Protein AF-A0A3M2DZK2-F1 (afdb_monomer)

Structure (mmCIF, N/CA/C/O backbone):
data_AF-A0A3M2DZK2-F1
#
_entry.id   AF-A0A3M2DZK2-F1
#
loop_
_atom_site.group_PDB
_atom_site.id
_atom_site.type_symbol
_atom_site.label_atom_id
_atom_site.label_alt_id
_atom_site.label_comp_id
_atom_site.label_asym_id
_atom_site.label_entity_id
_atom_site.label_seq_id
_atom_site.pdbx_PDB_ins_code
_atom_site.Cartn_x
_atom_site.Cartn_y
_atom_site.Cartn_z
_atom_site.occupancy
_atom_site.B_iso_or_equiv
_atom_site.auth_seq_id
_atom_site.auth_comp_id
_atom_site.auth_asym_id
_atom_site.auth_atom_id
_atom_site.pdbx_PDB_model_num
ATOM 1 N N . MET A 1 1 ? 0.458 3.209 56.629 1.00 40.31 1 MET A N 1
ATOM 2 C CA . MET A 1 1 ? -0.537 3.776 55.694 1.00 40.31 1 MET A CA 1
ATOM 3 C C . MET A 1 1 ? -0.377 3.037 54.374 1.00 40.31 1 MET A C 1
ATOM 5 O O . MET A 1 1 ? 0.664 3.183 53.752 1.00 40.31 1 MET A O 1
ATOM 9 N N . CYS A 1 2 ? -1.313 2.155 54.016 1.00 37.06 2 CYS A N 1
ATOM 10 C CA . CYS A 1 2 ? -1.235 1.351 52.792 1.00 37.06 2 CYS A CA 1
ATOM 11 C C . CYS A 1 2 ? -1.898 2.117 51.641 1.00 37.06 2 CYS A C 1
ATOM 13 O O . CYS A 1 2 ? -3.091 2.400 51.713 1.00 37.06 2 CYS A O 1
ATOM 15 N N . ALA A 1 3 ? -1.134 2.468 50.607 1.00 42.03 3 ALA A N 1
ATOM 16 C CA . ALA A 1 3 ? -1.669 3.056 49.384 1.00 42.03 3 ALA A CA 1
ATOM 17 C C . ALA A 1 3 ? -2.201 1.933 48.480 1.00 42.03 3 ALA A C 1
ATOM 19 O O . ALA A 1 3 ? -1.436 1.093 48.010 1.00 42.03 3 ALA A O 1
ATOM 20 N N . ALA A 1 4 ? -3.516 1.900 48.271 1.00 44.53 4 ALA A N 1
ATOM 21 C CA . ALA A 1 4 ? -4.147 1.026 47.293 1.00 44.53 4 ALA A CA 1
ATOM 22 C C . ALA A 1 4 ? -3.965 1.636 45.896 1.00 44.53 4 ALA A C 1
ATOM 24 O O . ALA A 1 4 ? -4.478 2.719 45.616 1.00 44.53 4 ALA A O 1
ATOM 25 N N . ALA A 1 5 ? -3.220 0.955 45.027 1.00 49.47 5 ALA A N 1
ATOM 26 C CA . ALA A 1 5 ? -3.157 1.301 43.615 1.00 49.47 5 ALA A CA 1
ATOM 27 C C . ALA A 1 5 ? -4.496 0.922 42.963 1.00 49.47 5 ALA A C 1
ATOM 29 O O . ALA A 1 5 ? -4.822 -0.258 42.838 1.00 49.47 5 ALA A O 1
ATOM 30 N N . LEU A 1 6 ? -5.289 1.926 42.582 1.00 46.06 6 LEU A N 1
ATOM 31 C CA . LEU A 1 6 ? -6.464 1.740 41.736 1.00 46.06 6 LEU A CA 1
ATOM 32 C C . LEU A 1 6 ? -5.970 1.294 40.348 1.00 46.06 6 LEU A C 1
ATOM 34 O O . LEU A 1 6 ? -5.478 2.108 39.568 1.00 46.06 6 LEU A O 1
ATOM 38 N N . LEU A 1 7 ? -6.074 0.000 40.040 1.00 47.78 7 LEU A N 1
ATOM 39 C CA . LEU A 1 7 ? -5.987 -0.483 38.663 1.00 47.78 7 LEU A CA 1
ATOM 40 C C . LEU A 1 7 ? -7.256 -0.029 37.937 1.00 47.78 7 LEU A C 1
ATOM 42 O O . LEU A 1 7 ? -8.310 -0.651 38.057 1.00 47.78 7 LEU A O 1
ATOM 46 N N . ALA A 1 8 ? -7.165 1.084 37.211 1.00 44.75 8 ALA A N 1
ATOM 47 C CA . ALA 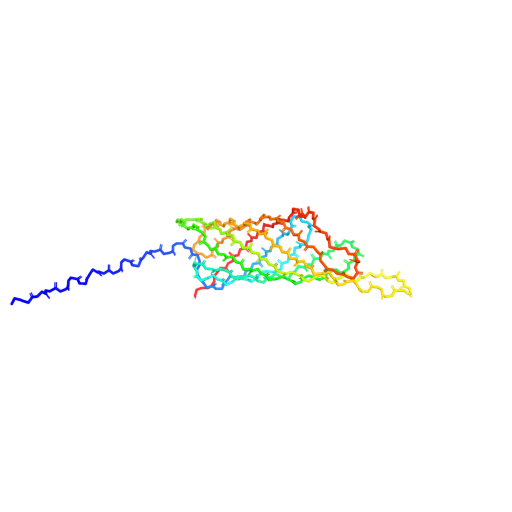A 1 8 ? -8.171 1.422 36.219 1.00 44.75 8 ALA A CA 1
ATOM 48 C C . ALA A 1 8 ? -8.141 0.338 35.125 1.00 44.75 8 ALA A C 1
ATOM 50 O O . ALA A 1 8 ? -7.052 0.013 34.639 1.00 44.75 8 ALA A O 1
ATOM 51 N N . PRO A 1 9 ? -9.286 -0.245 34.727 1.00 44.00 9 PRO A N 1
ATOM 52 C CA . PRO A 1 9 ? -9.312 -1.104 33.557 1.00 44.00 9 PRO A CA 1
ATOM 53 C C . PRO A 1 9 ? -8.889 -0.254 32.359 1.00 44.00 9 PRO A C 1
ATOM 55 O O . PRO A 1 9 ? -9.500 0.780 32.081 1.00 44.00 9 PRO A O 1
ATOM 58 N N . ALA A 1 10 ? -7.818 -0.663 31.677 1.00 40.41 10 ALA A N 1
ATOM 59 C CA . ALA A 1 10 ? -7.489 -0.124 30.371 1.00 40.41 10 ALA A CA 1
ATOM 60 C C . ALA A 1 10 ? -8.717 -0.360 29.491 1.00 40.41 10 ALA A C 1
ATOM 62 O O . ALA A 1 10 ? -9.050 -1.504 29.182 1.00 40.41 10 ALA A O 1
ATOM 63 N N . ALA A 1 11 ? -9.439 0.712 29.165 1.00 41.03 11 ALA A N 1
ATOM 64 C CA . ALA A 1 11 ? -10.458 0.660 28.141 1.00 41.03 11 ALA A CA 1
ATOM 65 C C . ALA A 1 11 ? -9.751 0.159 26.881 1.00 41.03 11 ALA A C 1
ATOM 67 O O . ALA A 1 11 ? -8.929 0.872 26.304 1.00 41.03 11 ALA A O 1
ATOM 68 N N . ALA A 1 12 ? -10.005 -1.095 26.509 1.00 39.19 12 ALA A N 1
ATOM 69 C CA . ALA A 1 12 ? -9.730 -1.570 25.172 1.00 39.19 12 ALA A CA 1
ATOM 70 C C . ALA A 1 12 ? -10.561 -0.664 24.267 1.00 39.19 12 ALA A C 1
ATOM 72 O O . ALA A 1 12 ? -11.777 -0.826 24.171 1.00 39.19 12 ALA A O 1
ATOM 73 N N . ALA A 1 13 ? -9.923 0.375 23.725 1.00 39.66 13 ALA A N 1
ATOM 74 C CA . ALA A 1 13 ? -10.516 1.176 22.679 1.00 39.66 13 ALA A CA 1
ATOM 75 C C . ALA A 1 13 ? -10.950 0.174 21.613 1.00 39.66 13 ALA A C 1
ATOM 77 O O . ALA A 1 13 ? -10.133 -0.618 21.140 1.00 39.66 13 ALA A O 1
ATOM 78 N N . ALA A 1 14 ? -12.253 0.124 21.350 1.00 41.50 14 ALA A N 1
ATOM 79 C CA . ALA A 1 14 ? -12.787 -0.643 20.250 1.00 41.50 14 ALA A CA 1
ATOM 80 C C . ALA A 1 14 ? -12.139 -0.066 18.991 1.00 41.50 14 ALA A C 1
ATOM 82 O O . ALA A 1 14 ? -12.510 1.010 18.534 1.00 41.50 14 ALA A O 1
ATOM 83 N N . ASP A 1 15 ? -11.090 -0.726 18.514 1.00 51.31 15 ASP A N 1
ATOM 84 C CA . ASP A 1 15 ? -10.414 -0.369 17.282 1.00 51.31 15 ASP A CA 1
ATOM 85 C C . ASP A 1 15 ? -11.383 -0.791 16.172 1.00 51.31 15 ASP A C 1
ATOM 87 O O . ASP A 1 15 ? -11.375 -1.933 15.718 1.00 51.31 15 ASP A O 1
ATOM 91 N N . GLU A 1 16 ? -12.313 0.091 15.792 1.00 50.22 16 GLU A N 1
ATOM 92 C CA . GLU A 1 16 ? -13.221 -0.106 14.649 1.00 50.22 16 GLU A CA 1
ATOM 93 C C . GLU A 1 16 ? -12.476 0.031 13.305 1.00 50.22 16 GLU A C 1
ATOM 95 O O . GLU A 1 16 ? -13.019 0.453 12.291 1.00 50.22 16 GLU A O 1
ATOM 100 N N . GLY A 1 17 ? -11.204 -0.368 13.280 1.00 57.09 17 GLY A N 1
ATOM 101 C CA . GLY A 1 17 ? -10.384 -0.491 12.091 1.00 57.09 17 GLY A CA 1
ATOM 102 C C . GLY A 1 17 ? -9.906 -1.928 11.937 1.00 57.09 17 GLY A C 1
ATOM 103 O O . GLY A 1 17 ? -9.500 -2.565 12.907 1.00 57.09 17 GLY A O 1
ATOM 104 N N . ALA A 1 18 ? -9.937 -2.442 10.709 1.00 63.91 18 ALA A N 1
ATOM 105 C CA . ALA A 1 18 ? -9.445 -3.782 10.432 1.00 63.91 18 ALA A CA 1
ATOM 106 C C . ALA A 1 18 ? -7.967 -3.913 10.835 1.00 63.91 18 ALA A C 1
ATOM 108 O O . ALA A 1 18 ? -7.115 -3.144 10.377 1.00 63.91 18 ALA A O 1
ATOM 109 N N . THR A 1 19 ? -7.688 -4.888 11.694 1.00 80.75 19 THR A N 1
ATOM 110 C CA . THR A 1 19 ? -6.352 -5.367 12.051 1.00 80.75 19 THR A CA 1
ATOM 111 C C . THR A 1 19 ? -6.195 -6.788 11.515 1.00 80.75 19 THR A C 1
ATOM 113 O O . THR A 1 19 ? -7.178 -7.521 11.407 1.00 80.75 19 THR A O 1
ATOM 116 N N . GLY A 1 20 ? -4.980 -7.165 11.116 1.00 89.00 20 GLY A N 1
ATOM 117 C CA . GLY A 1 20 ? -4.709 -8.468 10.504 1.00 89.00 20 GLY A CA 1
ATOM 118 C C . GLY A 1 20 ? -4.430 -8.395 9.003 1.00 89.00 20 GLY A C 1
ATOM 119 O O . GLY A 1 20 ? -3.881 -7.406 8.510 1.00 89.00 20 GLY A O 1
ATOM 120 N N . ILE A 1 21 ? -4.746 -9.473 8.281 1.00 93.94 21 ILE A N 1
ATOM 121 C CA . ILE A 1 21 ? -4.381 -9.640 6.866 1.00 93.94 21 ILE A CA 1
ATOM 122 C C . ILE A 1 21 ? -5.577 -9.298 5.982 1.00 93.94 21 ILE A C 1
ATOM 124 O O . ILE A 1 21 ? -6.623 -9.927 6.071 1.00 93.94 21 ILE A O 1
ATOM 128 N N . GLY A 1 22 ? -5.411 -8.320 5.103 1.00 94.12 22 GLY A N 1
ATOM 129 C CA . GLY A 1 22 ? -6.335 -7.973 4.038 1.00 94.12 22 GLY A CA 1
ATOM 130 C C . GLY A 1 22 ? -5.912 -8.564 2.701 1.00 94.12 22 GLY A C 1
ATOM 131 O O . GLY A 1 22 ? -4.729 -8.564 2.372 1.00 94.12 22 GLY A O 1
ATOM 132 N N . VAL A 1 23 ? -6.874 -9.012 1.904 1.00 95.44 23 VAL A N 1
ATOM 133 C CA . VAL A 1 23 ? -6.667 -9.341 0.487 1.00 95.44 23 VAL A CA 1
ATOM 134 C C . VAL A 1 23 ? -7.648 -8.554 -0.359 1.00 95.44 23 VAL A C 1
ATOM 136 O O . VAL A 1 23 ? -8.767 -8.264 0.075 1.00 95.44 23 VAL A O 1
ATOM 139 N N . GLY A 1 24 ? -7.228 -8.174 -1.553 1.00 93.62 24 GLY A N 1
ATOM 140 C CA . GLY A 1 24 ? -8.007 -7.255 -2.352 1.00 93.62 24 GLY A CA 1
ATOM 141 C C . GLY A 1 24 ? -7.481 -7.057 -3.754 1.00 93.62 24 GLY A C 1
ATOM 142 O O . GLY A 1 24 ? -6.678 -7.838 -4.269 1.00 93.62 24 GLY A O 1
ATOM 143 N N . ALA A 1 25 ? -7.976 -5.985 -4.351 1.00 91.50 25 ALA A N 1
ATOM 144 C CA . ALA A 1 25 ? -7.495 -5.483 -5.618 1.00 91.50 25 ALA A CA 1
ATOM 145 C C . ALA A 1 25 ? -7.181 -3.995 -5.495 1.00 91.50 25 ALA A C 1
ATOM 147 O O . ALA A 1 25 ? -7.831 -3.264 -4.737 1.00 91.50 25 ALA A O 1
ATOM 148 N N . GLU A 1 26 ? -6.205 -3.559 -6.275 1.00 85.88 26 GLU A N 1
ATOM 149 C CA . GLU A 1 26 ? -5.792 -2.173 -6.380 1.00 85.88 26 GLU A CA 1
ATOM 150 C C . GLU A 1 26 ? -5.670 -1.783 -7.853 1.00 85.88 26 GLU A C 1
ATOM 152 O O . GLU A 1 26 ? -5.093 -2.516 -8.653 1.00 85.88 26 GLU A O 1
ATOM 157 N N . ALA A 1 27 ? -6.219 -0.624 -8.198 1.00 84.12 27 ALA A N 1
ATOM 158 C CA . ALA A 1 27 ? -6.094 0.012 -9.496 1.00 84.12 27 ALA A CA 1
ATOM 159 C C . ALA A 1 27 ? -5.256 1.280 -9.337 1.00 84.12 27 ALA A C 1
ATOM 161 O O . ALA A 1 27 ? -5.623 2.196 -8.597 1.00 84.12 27 ALA A O 1
ATOM 162 N N . MET A 1 28 ? -4.125 1.337 -10.024 1.00 79.12 28 MET A N 1
ATOM 163 C CA . MET A 1 28 ? -3.293 2.526 -10.108 1.00 79.12 28 MET A CA 1
ATOM 164 C C . MET A 1 28 ? -3.894 3.496 -11.125 1.00 79.12 28 MET A C 1
ATOM 166 O O . MET A 1 28 ? -4.299 3.108 -12.218 1.00 79.12 28 MET A O 1
ATOM 170 N N . LEU A 1 29 ? -3.893 4.788 -10.797 1.00 71.56 29 LEU A N 1
ATOM 171 C CA . LEU A 1 29 ? -4.342 5.859 -11.697 1.00 71.56 29 LEU A CA 1
ATOM 172 C C . LEU A 1 29 ? -3.521 5.922 -12.994 1.00 71.56 29 LEU A C 1
ATOM 174 O O . LEU A 1 29 ? -3.976 6.484 -13.983 1.00 71.56 29 LEU A O 1
ATOM 178 N N . THR A 1 30 ? -2.317 5.354 -12.982 1.00 67.50 30 THR A N 1
ATOM 179 C CA . THR A 1 30 ? -1.399 5.284 -14.120 1.00 67.50 30 THR A CA 1
ATOM 180 C C . THR A 1 30 ? -1.650 4.084 -15.038 1.00 67.50 30 THR A C 1
ATOM 182 O O . THR A 1 30 ? -0.920 3.938 -16.010 1.00 67.50 30 THR A O 1
ATOM 185 N N . GLY A 1 31 ? -2.645 3.232 -14.753 1.00 64.62 31 GLY A N 1
ATOM 186 C CA . GLY A 1 31 ? -3.036 2.107 -15.614 1.00 64.62 31 GLY A CA 1
ATOM 187 C C . GLY A 1 31 ? -3.002 0.723 -14.948 1.00 64.62 31 GLY A C 1
ATOM 188 O O . GLY A 1 31 ? -4.011 0.019 -15.0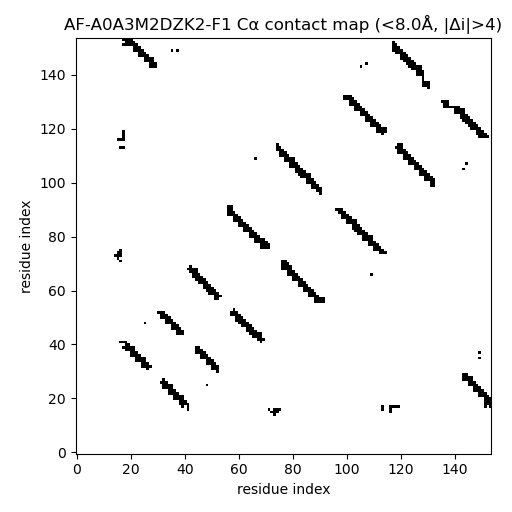27 1.00 64.62 31 GLY A O 1
ATOM 189 N N . PRO A 1 32 ? -1.908 0.314 -14.26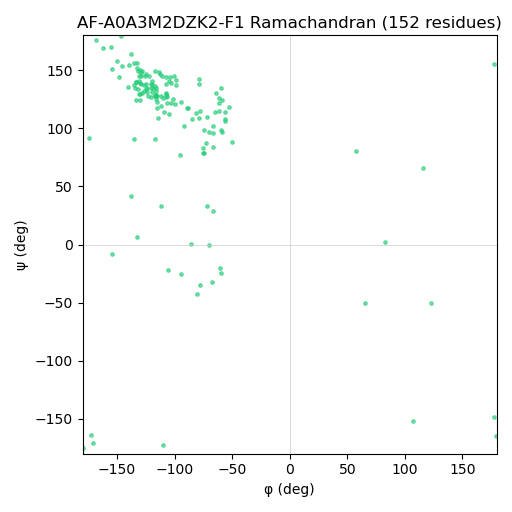8 1.00 73.38 32 PRO A N 1
ATOM 190 C CA . PRO A 1 32 ? -1.801 -1.036 -13.720 1.00 73.38 32 PRO A CA 1
ATOM 191 C C . PRO A 1 32 ? -2.908 -1.352 -12.720 1.00 73.38 32 PRO A C 1
ATOM 193 O O . PRO A 1 32 ? -3.187 -0.568 -11.814 1.00 73.38 32 PRO A O 1
ATOM 196 N N . THR A 1 33 ? -3.511 -2.528 -12.848 1.00 80.44 33 THR A N 1
ATOM 197 C CA . THR A 1 33 ? -4.484 -3.040 -11.877 1.00 80.44 33 THR A CA 1
ATOM 198 C C . THR A 1 33 ? -4.095 -4.452 -11.484 1.00 80.44 33 THR A C 1
ATOM 200 O O . THR A 1 33 ? -3.593 -5.220 -12.304 1.00 80.44 33 THR A O 1
ATOM 203 N N . GLY A 1 34 ? -4.317 -4.827 -10.231 1.00 84.75 34 GLY A N 1
ATOM 204 C CA . GLY A 1 34 ? -4.087 -6.207 -9.844 1.00 84.75 34 GLY A CA 1
ATOM 205 C C . GLY A 1 34 ? -4.358 -6.519 -8.388 1.00 84.75 34 GLY A C 1
ATOM 206 O O . GLY A 1 34 ? -5.059 -5.784 -7.691 1.00 84.75 34 GLY A O 1
ATOM 207 N N . ALA A 1 35 ? -3.856 -7.673 -7.963 1.00 87.69 35 ALA A N 1
ATOM 208 C CA . ALA A 1 35 ? -4.120 -8.222 -6.645 1.00 87.69 35 ALA A CA 1
ATOM 209 C C . ALA A 1 35 ? -3.248 -7.540 -5.589 1.00 87.69 35 ALA A C 1
ATOM 211 O O . ALA A 1 35 ? -2.070 -7.263 -5.814 1.00 87.69 35 ALA A O 1
ATOM 212 N N . SER A 1 36 ? -3.817 -7.322 -4.410 1.00 90.56 36 SER A N 1
ATOM 213 C CA . SER A 1 36 ? -3.119 -6.718 -3.284 1.00 90.56 36 SER A CA 1
ATOM 214 C C . SER A 1 36 ? -3.307 -7.529 -2.009 1.00 90.56 36 SER A C 1
ATOM 216 O O . SER A 1 36 ? -4.361 -8.114 -1.746 1.00 90.56 36 SER A O 1
ATOM 218 N N . VAL A 1 37 ? -2.258 -7.549 -1.192 1.00 93.38 37 VAL A N 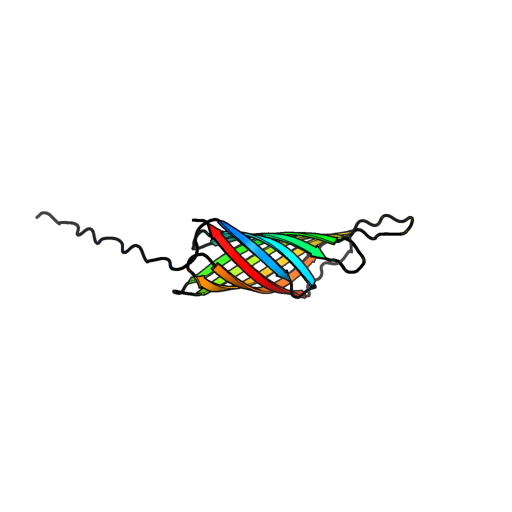1
ATOM 219 C CA . VAL A 1 37 ? -2.271 -8.104 0.159 1.00 93.38 37 VAL A CA 1
ATOM 220 C C . VAL A 1 37 ? -1.810 -7.018 1.111 1.00 93.38 37 VAL A C 1
ATOM 222 O O . VAL A 1 37 ? -0.824 -6.333 0.861 1.00 93.38 37 VAL A O 1
ATOM 225 N N . VAL A 1 38 ? -2.522 -6.860 2.216 1.00 93.50 38 VAL A N 1
ATOM 226 C CA . VAL A 1 38 ? -2.268 -5.843 3.228 1.00 93.50 38 VAL A CA 1
ATOM 227 C C . VAL A 1 38 ? -2.100 -6.532 4.568 1.00 93.50 38 VAL A C 1
ATOM 229 O O . VAL A 1 38 ? -2.861 -7.422 4.911 1.00 93.50 38 VAL A O 1
ATOM 232 N N . TYR A 1 39 ? -1.139 -6.095 5.358 1.00 93.75 39 TYR A N 1
ATOM 233 C CA . TYR A 1 39 ? -1.044 -6.409 6.770 1.00 93.75 39 TYR A CA 1
ATOM 234 C C . TYR A 1 39 ? -1.200 -5.118 7.568 1.00 93.75 39 TYR A C 1
ATOM 236 O O . TYR A 1 39 ? -0.455 -4.160 7.353 1.00 93.75 39 TYR A O 1
ATOM 244 N N . ASP A 1 40 ? -2.181 -5.083 8.467 1.00 92.56 40 ASP A N 1
ATOM 245 C CA . ASP A 1 40 ? -2.501 -3.924 9.295 1.00 92.56 40 ASP A CA 1
ATOM 246 C C . ASP A 1 40 ? -2.267 -4.222 10.779 1.00 92.56 40 ASP A C 1
ATOM 248 O O . ASP A 1 40 ? -2.923 -5.081 11.370 1.00 92.56 40 ASP A O 1
ATOM 252 N N . ALA A 1 41 ? -1.337 -3.480 11.377 1.00 89.88 41 ALA A N 1
ATOM 253 C CA . ALA A 1 41 ? -0.975 -3.569 12.788 1.00 89.88 41 ALA A CA 1
ATOM 254 C C . ALA A 1 41 ? -1.397 -2.309 13.567 1.00 89.88 41 ALA A C 1
ATOM 256 O O . ALA A 1 41 ? -0.699 -1.875 14.486 1.00 89.88 41 ALA A O 1
ATOM 257 N N . ALA A 1 42 ? -2.516 -1.693 13.172 1.00 84.94 42 ALA A N 1
ATOM 258 C CA . ALA A 1 42 ? -3.124 -0.480 13.721 1.00 84.94 42 ALA A CA 1
ATOM 259 C C . ALA A 1 42 ? -2.320 0.819 13.555 1.00 84.94 42 ALA A C 1
ATOM 261 O O . ALA A 1 42 ? -2.849 1.824 13.081 1.00 84.94 42 ALA A O 1
ATOM 262 N N . ARG A 1 43 ? -1.037 0.825 13.931 1.00 89.62 43 ARG A N 1
ATOM 263 C CA . ARG A 1 43 ? -0.145 1.989 13.799 1.00 89.62 43 ARG A CA 1
ATOM 264 C C . ARG A 1 43 ? 0.685 1.995 12.532 1.00 89.62 43 ARG A C 1
ATOM 266 O O . ARG A 1 43 ? 1.074 3.066 12.073 1.00 89.62 43 ARG A O 1
ATOM 273 N N . PHE A 1 44 ? 0.936 0.828 11.968 1.00 91.62 44 PHE A N 1
ATOM 274 C CA . PHE A 1 44 ? 1.605 0.709 10.689 1.00 91.62 44 PHE A CA 1
ATOM 275 C C . PHE A 1 44 ? 0.891 -0.316 9.821 1.00 91.62 44 PHE A C 1
ATOM 277 O O . PHE A 1 44 ? 0.205 -1.215 10.313 1.00 91.62 44 PHE A O 1
ATOM 284 N N . ARG A 1 45 ? 1.078 -0.164 8.518 1.00 93.62 45 ARG A N 1
ATOM 285 C CA . ARG A 1 45 ? 0.523 -1.033 7.497 1.00 93.62 45 ARG A CA 1
ATOM 286 C C . ARG A 1 45 ? 1.599 -1.342 6.480 1.00 93.62 45 ARG A C 1
ATOM 288 O O . ARG A 1 45 ? 2.336 -0.450 6.066 1.00 93.62 45 ARG A O 1
ATOM 295 N N . VAL A 1 46 ? 1.666 -2.601 6.082 1.00 93.69 46 VAL A N 1
ATOM 296 C CA . VAL A 1 46 ? 2.518 -3.053 4.987 1.00 93.69 46 VAL A CA 1
ATOM 297 C C . VAL A 1 46 ? 1.616 -3.636 3.920 1.00 93.69 46 VAL A C 1
ATOM 299 O O . VAL A 1 46 ? 0.703 -4.385 4.249 1.00 93.69 46 VAL A O 1
ATOM 302 N N . SER A 1 47 ? 1.834 -3.302 2.657 1.00 91.00 47 SER A N 1
ATOM 303 C CA . SER A 1 47 ? 1.063 -3.890 1.564 1.00 91.00 47 SER A CA 1
ATOM 304 C C . SER A 1 47 ? 1.959 -4.343 0.433 1.00 91.00 47 SER A C 1
ATOM 306 O O . SER A 1 47 ? 2.884 -3.623 0.076 1.00 91.00 47 SER A O 1
ATOM 308 N N . GLY A 1 48 ? 1.654 -5.496 -0.147 1.00 88.62 48 GLY A N 1
ATOM 309 C CA . GLY A 1 48 ? 2.187 -5.943 -1.425 1.00 88.62 48 GLY A CA 1
ATOM 310 C C . GLY A 1 48 ? 1.125 -5.803 -2.511 1.00 88.62 48 GLY A C 1
ATOM 311 O O . GLY A 1 48 ? -0.045 -6.089 -2.260 1.00 88.62 48 GLY A O 1
ATOM 312 N N . VAL A 1 49 ? 1.522 -5.382 -3.706 1.00 86.44 49 VAL A N 1
ATOM 313 C CA . VAL A 1 49 ? 0.666 -5.346 -4.895 1.00 86.44 49 VAL A CA 1
ATOM 314 C C . VAL A 1 49 ? 1.356 -6.084 -6.033 1.00 86.44 49 VAL A C 1
ATOM 316 O O . VAL A 1 49 ? 2.560 -5.934 -6.235 1.00 86.44 49 VAL A O 1
ATOM 319 N N . LEU A 1 50 ? 0.590 -6.889 -6.758 1.00 84.94 50 LEU A N 1
ATOM 320 C CA . LEU A 1 50 ? 0.980 -7.491 -8.023 1.00 84.94 50 LEU A CA 1
ATOM 321 C C . LEU A 1 50 ? 0.076 -6.892 -9.098 1.00 84.94 50 LEU A C 1
ATOM 323 O O . LEU A 1 50 ? -1.123 -7.167 -9.102 1.00 84.94 50 LEU A O 1
ATOM 327 N N . GLY A 1 51 ? 0.636 -6.039 -9.948 1.00 78.94 51 GLY A N 1
ATOM 328 C CA . GLY A 1 51 ? -0.075 -5.328 -11.005 1.00 78.94 51 GLY A CA 1
ATOM 329 C C . GLY A 1 51 ? 0.192 -5.932 -12.377 1.00 78.94 51 GLY A C 1
ATOM 330 O O . GLY A 1 51 ? 1.311 -6.359 -12.664 1.00 78.94 51 GLY A O 1
ATOM 331 N N . PHE A 1 52 ? -0.836 -5.918 -13.218 1.00 75.38 52 PHE A N 1
ATOM 332 C CA . PHE A 1 52 ? -0.762 -6.296 -14.624 1.00 75.38 52 PHE A CA 1
ATOM 333 C C . PHE A 1 52 ? -1.180 -5.097 -15.479 1.00 75.38 52 PHE A C 1
ATOM 335 O O . PHE A 1 52 ? -2.102 -4.358 -15.112 1.00 75.38 52 PHE A O 1
ATOM 342 N N . VAL A 1 53 ? -0.497 -4.900 -16.603 1.00 67.06 53 VAL A N 1
ATOM 343 C CA . VAL A 1 53 ? -0.889 -3.954 -17.653 1.00 67.06 53 VAL A CA 1
ATOM 344 C C . VAL A 1 53 ? -1.081 -4.758 -18.929 1.00 67.06 53 VAL A C 1
ATOM 346 O O . VAL A 1 53 ? -0.189 -5.507 -19.308 1.00 67.06 53 VAL A O 1
ATOM 349 N N . ASP A 1 54 ? -2.239 -4.604 -19.564 1.00 61.81 54 ASP A N 1
ATOM 350 C CA . ASP A 1 54 ? -2.528 -5.162 -20.885 1.00 61.81 54 ASP A CA 1
ATOM 351 C C . ASP A 1 54 ? -2.780 -3.980 -21.832 1.00 61.81 54 ASP A C 1
ATOM 353 O O . ASP A 1 54 ? -3.883 -3.434 -21.888 1.00 61.81 54 ASP A O 1
ATOM 357 N N . ASP A 1 55 ? -1.709 -3.503 -22.473 1.00 52.66 55 ASP A N 1
ATOM 358 C CA . ASP A 1 55 ? -1.748 -2.446 -23.502 1.00 52.66 55 ASP A CA 1
ATOM 359 C C . ASP A 1 55 ? -0.810 -2.792 -24.679 1.00 52.66 55 ASP A C 1
ATOM 361 O O . ASP A 1 55 ? -0.047 -1.967 -25.178 1.00 52.66 55 ASP A O 1
ATOM 365 N N . GLY A 1 56 ? -0.807 -4.068 -25.091 1.00 54.22 56 GLY A N 1
ATOM 366 C CA . GLY A 1 56 ? 0.027 -4.577 -26.194 1.00 54.22 56 GLY A CA 1
ATOM 367 C C . GLY A 1 56 ? 1.475 -4.937 -25.826 1.00 54.22 56 GLY A C 1
ATOM 368 O O . GLY A 1 56 ? 2.232 -5.354 -26.700 1.00 54.22 56 GLY A O 1
ATOM 369 N N . VAL A 1 57 ? 1.839 -4.804 -24.549 1.00 53.38 57 VAL A N 1
ATOM 370 C CA . VAL A 1 57 ? 3.092 -5.248 -23.918 1.00 53.38 57 VAL A CA 1
ATOM 371 C C . VAL A 1 57 ? 2.683 -5.953 -22.626 1.00 53.38 57 VAL A C 1
ATOM 373 O O . VAL A 1 57 ? 1.976 -5.352 -21.815 1.00 53.38 57 VAL A O 1
ATOM 376 N N . ASP A 1 58 ? 3.095 -7.207 -22.436 1.00 63.69 58 ASP A N 1
ATOM 377 C CA . ASP A 1 58 ? 2.836 -7.937 -21.194 1.00 63.69 58 ASP A CA 1
ATOM 378 C C . ASP A 1 58 ? 3.779 -7.384 -20.114 1.00 63.69 58 ASP A C 1
ATOM 380 O O . ASP A 1 58 ? 4.959 -7.727 -20.063 1.00 63.69 58 ASP A O 1
ATOM 384 N N . ALA A 1 59 ? 3.277 -6.484 -19.262 1.00 64.69 59 ALA A N 1
ATOM 385 C CA . ALA A 1 59 ? 4.058 -5.931 -18.159 1.00 64.69 59 ALA A CA 1
ATOM 386 C C . ALA A 1 59 ? 3.543 -6.438 -16.810 1.00 64.69 59 ALA A C 1
ATOM 388 O O . ALA A 1 59 ? 2.363 -6.297 -16.464 1.00 64.69 59 ALA A O 1
ATOM 389 N N . VAL A 1 60 ? 4.463 -6.999 -16.023 1.00 71.69 60 VAL A N 1
ATOM 390 C CA . VAL A 1 60 ? 4.205 -7.447 -14.653 1.00 71.69 60 VAL A CA 1
ATOM 391 C C . VAL A 1 60 ? 4.967 -6.565 -13.675 1.00 71.69 60 VAL A C 1
ATOM 393 O O . VAL A 1 60 ? 6.174 -6.342 -13.794 1.00 71.69 60 VAL A O 1
ATOM 396 N N . GLY A 1 61 ? 4.241 -6.044 -12.690 1.00 76.69 61 GLY A N 1
ATOM 397 C CA . GLY A 1 61 ? 4.798 -5.201 -11.644 1.00 76.69 61 GLY A CA 1
ATOM 398 C C . GLY A 1 61 ? 4.572 -5.801 -10.269 1.00 76.69 61 GLY A C 1
ATOM 399 O O . GLY A 1 61 ? 3.459 -6.211 -9.945 1.00 76.69 61 GLY A O 1
ATOM 400 N N . ILE A 1 62 ? 5.602 -5.801 -9.430 1.00 83.12 62 ILE A N 1
ATOM 401 C CA . ILE A 1 62 ? 5.471 -6.089 -8.001 1.00 83.12 62 ILE A CA 1
ATOM 402 C C . ILE A 1 62 ? 5.855 -4.854 -7.196 1.00 83.12 62 ILE A C 1
ATOM 404 O O . ILE A 1 62 ? 6.886 -4.235 -7.439 1.00 83.12 62 ILE A O 1
ATOM 408 N N . GLY A 1 63 ? 5.026 -4.494 -6.223 1.00 84.75 63 GLY A N 1
ATOM 409 C CA . GLY A 1 63 ? 5.261 -3.361 -5.341 1.00 84.75 63 GLY A CA 1
ATOM 410 C C . GLY A 1 63 ? 5.058 -3.719 -3.883 1.00 84.75 63 GLY A C 1
ATOM 411 O O . GLY A 1 63 ? 4.225 -4.558 -3.547 1.00 84.75 63 GLY A O 1
ATOM 412 N N . ALA A 1 64 ? 5.807 -3.058 -3.010 1.00 89.19 64 ALA A N 1
ATOM 413 C CA . ALA A 1 64 ? 5.642 -3.116 -1.571 1.00 89.19 64 ALA A CA 1
ATOM 414 C C . ALA A 1 64 ? 5.566 -1.700 -0.998 1.00 89.19 64 ALA A C 1
ATOM 416 O O . ALA A 1 64 ? 6.339 -0.824 -1.378 1.00 89.19 64 ALA A O 1
ATOM 417 N N . ARG A 1 65 ? 4.658 -1.483 -0.048 1.00 89.88 65 ARG A N 1
ATOM 418 C CA . ARG A 1 65 ? 4.455 -0.191 0.612 1.00 89.88 65 ARG A CA 1
ATOM 419 C C . ARG A 1 65 ? 4.465 -0.335 2.111 1.00 89.88 65 ARG A C 1
ATOM 421 O O . ARG A 1 65 ? 3.976 -1.324 2.653 1.00 89.88 65 ARG A O 1
ATOM 428 N N . PHE A 1 66 ? 4.958 0.701 2.762 1.00 93.94 66 PHE A N 1
ATOM 429 C CA . PHE A 1 66 ? 4.863 0.912 4.190 1.00 93.94 66 PHE A CA 1
ATOM 430 C C . PHE A 1 66 ? 4.109 2.213 4.446 1.00 93.94 66 PHE A C 1
ATOM 432 O O . PHE A 1 66 ? 4.447 3.251 3.882 1.00 93.94 66 PHE A O 1
ATOM 439 N N . VAL A 1 67 ? 3.114 2.170 5.325 1.00 94.75 67 VAL A N 1
ATOM 440 C CA . VAL A 1 67 ? 2.326 3.333 5.734 1.00 94.75 67 VAL A CA 1
ATOM 441 C C . VAL A 1 67 ? 2.306 3.410 7.251 1.00 94.75 67 VAL A C 1
ATOM 443 O O . VAL A 1 67 ? 1.974 2.445 7.937 1.00 94.75 67 VAL A O 1
ATOM 446 N N . TRP A 1 68 ? 2.619 4.586 7.775 1.00 95.81 68 TRP A N 1
ATOM 447 C CA . TRP A 1 68 ? 2.437 4.933 9.172 1.00 95.81 68 TRP A CA 1
ATOM 448 C C . TRP A 1 68 ? 1.092 5.635 9.360 1.00 95.81 68 TRP A C 1
ATOM 450 O O . TRP A 1 68 ? 0.818 6.659 8.729 1.00 95.81 68 TRP A O 1
ATOM 460 N N . VAL A 1 69 ? 0.239 5.092 10.228 1.00 95.06 69 VAL A N 1
ATOM 461 C CA . VAL A 1 69 ? -1.098 5.634 10.493 1.00 95.06 69 VAL A CA 1
ATOM 462 C C . VAL A 1 69 ? -0.975 6.833 11.429 1.00 95.06 69 VAL A C 1
ATOM 464 O O . VAL A 1 69 ? -0.682 6.710 12.626 1.00 95.06 69 VAL A O 1
ATOM 467 N N . MET A 1 70 ? -1.215 8.012 10.862 1.00 95.19 70 MET A N 1
ATOM 468 C CA . MET A 1 70 ? -1.124 9.296 11.554 1.00 95.19 70 MET A CA 1
ATOM 469 C C . MET A 1 70 ? -2.381 9.555 12.376 1.00 95.19 70 MET A C 1
ATOM 471 O O . MET A 1 70 ? -2.294 9.990 13.523 1.00 95.19 70 MET A O 1
ATOM 475 N N . HIS A 1 71 ? -3.541 9.247 11.799 1.00 93.31 71 HIS A N 1
ATOM 476 C CA . HIS A 1 71 ? -4.836 9.460 12.422 1.00 93.31 71 HIS A CA 1
ATOM 477 C C . HIS A 1 71 ? -5.772 8.294 12.120 1.00 93.31 71 HIS A C 1
ATOM 479 O O . HIS A 1 71 ? -5.877 7.862 10.974 1.00 93.31 71 HIS A O 1
ATOM 485 N N . ARG A 1 72 ? -6.491 7.825 13.140 1.00 89.94 72 ARG A N 1
ATOM 486 C CA . ARG A 1 72 ? -7.520 6.795 13.019 1.00 89.94 72 ARG A CA 1
ATOM 487 C C . ARG A 1 72 ? -8.779 7.279 13.724 1.00 89.94 72 ARG A C 1
ATOM 489 O O . ARG A 1 72 ? -8.711 7.679 14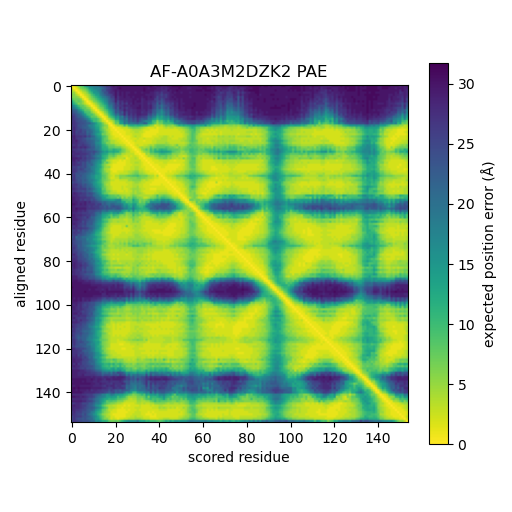.882 1.00 89.94 72 ARG A O 1
ATOM 496 N N . GLY A 1 73 ? -9.884 7.301 12.994 1.00 85.88 73 GLY A N 1
ATOM 497 C CA . GLY A 1 73 ? -11.225 7.502 13.529 1.00 85.88 73 GLY A CA 1
ATOM 498 C C . GLY A 1 73 ? -12.036 6.212 13.444 1.00 85.88 73 GLY A C 1
ATOM 499 O O . GLY A 1 73 ? -11.512 5.170 13.059 1.00 85.88 73 GLY A O 1
ATOM 500 N N . ASP A 1 74 ? -13.325 6.316 13.751 1.00 84.25 74 ASP A N 1
ATOM 501 C CA . ASP A 1 74 ? -14.213 5.154 13.900 1.00 84.25 74 ASP A CA 1
ATOM 502 C C . ASP A 1 74 ? -14.465 4.404 12.582 1.00 84.25 74 ASP A C 1
ATOM 504 O O . ASP A 1 74 ? -14.629 3.193 12.575 1.00 84.25 74 ASP A O 1
ATOM 508 N N . ALA A 1 75 ? -14.477 5.111 11.447 1.00 88.56 75 ALA A N 1
ATOM 509 C CA . ALA A 1 75 ? -14.758 4.521 10.132 1.00 88.56 75 ALA A CA 1
ATOM 510 C C . ALA A 1 75 ? -13.753 4.929 9.045 1.00 88.56 75 ALA A C 1
ATOM 512 O O . ALA A 1 75 ? -13.943 4.617 7.869 1.00 88.56 75 ALA A O 1
ATOM 513 N N . ALA A 1 76 ? -12.684 5.641 9.404 1.00 92.38 76 ALA A N 1
ATOM 514 C CA . ALA A 1 76 ? -11.661 6.041 8.450 1.00 92.38 76 ALA A CA 1
ATOM 515 C C . ALA A 1 76 ? -10.302 6.258 9.114 1.00 92.38 76 ALA A C 1
ATOM 517 O O . ALA A 1 76 ? -10.215 6.678 10.268 1.00 92.38 76 ALA A O 1
ATOM 518 N N . ASP A 1 77 ? -9.236 6.035 8.354 1.00 94.19 77 ASP A N 1
ATOM 519 C CA . ASP A 1 77 ? -7.881 6.380 8.761 1.00 94.19 77 ASP A CA 1
ATOM 520 C C . ASP A 1 77 ? -7.111 7.124 7.671 1.00 94.19 77 ASP A C 1
ATOM 522 O O . ASP A 1 77 ? -7.425 7.065 6.479 1.00 94.19 77 ASP A O 1
ATOM 526 N N . PHE A 1 78 ? -6.113 7.873 8.133 1.00 94.81 78 PHE A N 1
ATOM 527 C CA . PHE A 1 78 ? -5.150 8.573 7.308 1.00 94.81 78 PHE A CA 1
ATOM 528 C C . PHE A 1 78 ? -3.737 8.192 7.737 1.00 94.81 78 PHE A C 1
ATOM 530 O O . PHE A 1 78 ? -3.384 8.231 8.923 1.00 94.81 78 PHE A O 1
ATOM 537 N N . GLY A 1 79 ? -2.912 7.863 6.753 1.00 94.75 79 GLY A N 1
ATOM 538 C CA . GLY A 1 79 ? -1.514 7.538 6.951 1.00 94.75 79 GLY A CA 1
ATOM 539 C C . GLY A 1 79 ? -0.622 8.164 5.898 1.00 94.75 79 GLY A C 1
ATOM 540 O O . GLY A 1 79 ? -1.075 8.606 4.845 1.00 94.75 79 GLY A O 1
ATOM 541 N N . VAL A 1 80 ? 0.666 8.185 6.198 1.00 95.44 80 VAL A N 1
ATOM 542 C CA . VAL A 1 80 ? 1.713 8.617 5.275 1.00 95.44 80 VAL A CA 1
ATOM 543 C C . VAL A 1 80 ? 2.800 7.568 5.235 1.00 95.44 80 VAL A C 1
ATOM 545 O O . VAL A 1 80 ? 3.037 6.860 6.213 1.00 95.44 80 VAL A O 1
ATOM 548 N N . GLY A 1 81 ? 3.469 7.460 4.106 1.00 92.94 81 GLY A N 1
ATOM 549 C CA . GLY A 1 81 ? 4.523 6.488 3.949 1.00 92.94 81 GLY A CA 1
ATOM 550 C C . GLY A 1 81 ? 5.100 6.510 2.556 1.00 92.94 81 GLY A C 1
ATOM 551 O O . GLY A 1 81 ? 5.164 7.553 1.908 1.00 92.94 81 GLY A O 1
ATOM 552 N N . GLY A 1 82 ? 5.536 5.347 2.115 1.00 90.94 82 GLY A N 1
ATOM 553 C CA . GLY A 1 82 ? 6.192 5.194 0.839 1.00 90.94 82 GLY A CA 1
ATOM 554 C C . GLY A 1 82 ? 6.330 3.737 0.466 1.00 90.94 82 GLY A C 1
ATOM 555 O O . GLY A 1 82 ? 5.974 2.838 1.231 1.00 90.94 82 GLY A O 1
ATOM 556 N N . GLY A 1 83 ? 6.852 3.510 -0.721 1.00 87.31 83 GLY A N 1
ATOM 557 C CA . GLY A 1 83 ? 6.940 2.181 -1.284 1.00 87.31 83 GLY A CA 1
ATOM 558 C C . GLY A 1 83 ? 8.052 2.063 -2.298 1.00 87.31 83 GLY A C 1
ATOM 559 O O . GLY A 1 83 ? 8.682 3.046 -2.697 1.00 87.31 83 GLY A O 1
ATOM 560 N N . ILE A 1 84 ? 8.288 0.821 -2.680 1.00 86.69 84 ILE A N 1
ATOM 561 C CA . ILE A 1 84 ? 9.169 0.452 -3.767 1.00 86.69 84 ILE A CA 1
ATOM 562 C C . ILE A 1 84 ? 8.425 -0.510 -4.684 1.00 86.69 84 ILE A C 1
ATOM 564 O O . ILE A 1 84 ? 7.719 -1.400 -4.212 1.00 86.69 84 ILE A O 1
ATOM 568 N N . GLY A 1 85 ? 8.581 -0.336 -5.986 1.00 82.06 85 GLY A N 1
ATOM 569 C CA . GLY A 1 85 ? 8.046 -1.236 -6.993 1.00 82.06 85 GLY A CA 1
ATOM 570 C C . GLY A 1 85 ? 9.088 -1.576 -8.036 1.00 82.06 85 GLY A C 1
ATOM 571 O O . GLY A 1 85 ? 9.998 -0.792 -8.288 1.00 82.06 85 GLY A O 1
ATOM 572 N N . VAL A 1 86 ? 8.949 -2.748 -8.632 1.00 79.19 86 VAL A N 1
ATOM 573 C CA . VAL A 1 86 ? 9.710 -3.168 -9.801 1.00 79.19 86 VAL A CA 1
ATOM 574 C C . VAL A 1 86 ? 8.707 -3.524 -10.878 1.00 79.19 86 VAL A C 1
ATOM 576 O O . VAL A 1 86 ? 7.787 -4.301 -10.623 1.00 79.19 86 VAL A O 1
ATOM 579 N N . VAL A 1 87 ? 8.878 -2.942 -12.058 1.00 76.50 87 VAL A N 1
ATOM 580 C CA . VAL A 1 87 ? 8.087 -3.263 -13.244 1.00 76.50 87 VAL A CA 1
ATOM 581 C C . VAL A 1 87 ? 9.029 -3.851 -14.277 1.00 76.50 87 VAL A C 1
ATOM 583 O O . VAL A 1 87 ? 10.089 -3.282 -14.545 1.00 76.50 87 VAL A O 1
ATOM 586 N N . ASN A 1 88 ? 8.648 -5.006 -14.809 1.00 73.31 88 ASN A N 1
ATOM 587 C CA . ASN A 1 88 ? 9.306 -5.622 -15.943 1.00 73.31 88 ASN A CA 1
ATOM 588 C C . ASN A 1 88 ? 8.394 -5.448 -17.162 1.00 73.31 88 ASN A C 1
ATOM 590 O O . ASN A 1 88 ? 7.219 -5.822 -17.113 1.00 73.31 88 ASN A O 1
ATOM 594 N N . GLU A 1 89 ? 8.920 -4.804 -18.199 1.00 70.94 89 GLU A N 1
ATOM 595 C CA . GLU A 1 89 ? 8.240 -4.591 -19.476 1.00 70.94 89 GLU A CA 1
ATOM 596 C C . GLU A 1 89 ? 8.854 -5.542 -20.508 1.00 70.94 89 GLU A C 1
ATOM 598 O O . GLU A 1 89 ? 10.021 -5.370 -20.865 1.00 70.94 89 GLU A O 1
ATOM 603 N N . ASP A 1 90 ? 8.081 -6.526 -20.979 1.00 63.41 90 ASP A N 1
ATOM 604 C CA . ASP A 1 90 ? 8.515 -7.453 -22.029 1.00 63.41 90 ASP A CA 1
ATOM 605 C C . ASP A 1 90 ? 8.105 -6.901 -23.405 1.00 6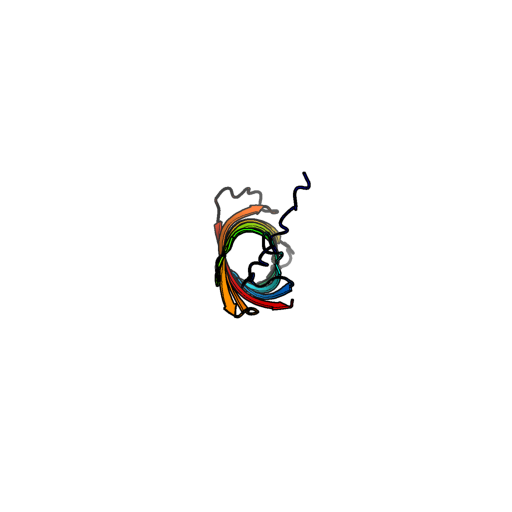3.41 90 ASP A C 1
ATOM 607 O O . ASP A 1 90 ? 6.931 -6.920 -23.793 1.00 63.41 90 ASP A O 1
ATOM 611 N N . ALA A 1 91 ? 9.059 -6.318 -24.135 1.00 52.47 91 ALA A N 1
ATOM 612 C CA . ALA A 1 91 ? 8.821 -5.705 -25.438 1.00 52.47 91 ALA A CA 1
ATOM 613 C C . ALA A 1 91 ? 8.658 -6.783 -26.524 1.00 52.47 91 ALA A C 1
ATOM 615 O O . ALA A 1 91 ? 9.564 -7.049 -27.310 1.00 52.47 91 ALA A O 1
ATOM 616 N N . GLY A 1 92 ? 7.481 -7.400 -26.598 1.00 43.25 92 GLY A N 1
ATOM 617 C CA . GLY A 1 92 ? 7.190 -8.415 -27.605 1.00 43.25 92 GLY A CA 1
ATOM 618 C C . GLY A 1 92 ? 7.409 -7.926 -29.048 1.00 43.25 92 GLY A C 1
ATOM 619 O O . GLY A 1 92 ? 6.652 -7.102 -29.559 1.00 43.25 92 GLY A O 1
ATOM 620 N N . GLY A 1 93 ? 8.393 -8.516 -29.745 1.00 45.44 93 GLY A N 1
ATOM 621 C CA . GLY A 1 93 ? 8.412 -8.618 -31.212 1.00 45.44 93 GLY A CA 1
ATOM 622 C C . GLY A 1 93 ? 9.526 -7.886 -31.975 1.00 45.44 93 GLY A C 1
ATOM 623 O O . GLY A 1 93 ? 9.242 -7.031 -32.811 1.00 45.44 93 GLY A O 1
ATOM 624 N N . GLY A 1 94 ? 10.788 -8.291 -31.814 1.00 40.28 94 GLY A N 1
ATOM 625 C CA . GLY A 1 94 ? 11.893 -7.905 -32.706 1.00 40.28 94 GLY A CA 1
ATOM 626 C C . GLY A 1 94 ? 13.229 -8.467 -32.223 1.00 40.28 94 GLY A C 1
ATOM 627 O O . GLY A 1 94 ? 13.364 -8.734 -31.045 1.00 40.28 94 GLY A O 1
ATOM 628 N N . MET A 1 95 ? 14.220 -8.666 -33.104 1.00 46.81 95 MET A N 1
ATOM 629 C CA . MET A 1 95 ? 15.532 -9.288 -32.794 1.00 46.81 95 MET A CA 1
ATOM 630 C C . MET A 1 95 ? 16.457 -8.476 -31.846 1.00 46.81 95 MET A C 1
ATOM 632 O O . MET A 1 95 ? 17.681 -8.568 -31.943 1.00 46.81 95 MET A O 1
ATOM 636 N N . ALA A 1 96 ? 15.893 -7.668 -30.956 1.00 49.91 96 ALA A N 1
ATOM 637 C CA . ALA A 1 96 ? 16.578 -6.979 -29.876 1.00 49.91 96 ALA A CA 1
ATOM 638 C C . ALA A 1 96 ? 15.711 -7.145 -28.619 1.00 49.91 96 ALA A C 1
ATOM 640 O O . ALA A 1 96 ? 14.778 -6.373 -28.407 1.00 49.91 96 ALA A O 1
ATOM 641 N N . ASP A 1 97 ? 15.988 -8.206 -27.858 1.00 47.78 97 ASP A N 1
ATOM 642 C CA . ASP A 1 97 ? 15.410 -8.468 -26.536 1.00 47.78 97 ASP A CA 1
ATOM 643 C C . ASP A 1 97 ? 15.922 -7.393 -25.557 1.00 47.78 97 ASP A C 1
ATOM 645 O O . ASP A 1 97 ? 16.933 -7.582 -24.882 1.00 47.78 97 ASP A O 1
ATOM 649 N N . ASP A 1 98 ? 15.275 -6.227 -25.531 1.00 54.12 98 ASP A N 1
ATOM 650 C CA . ASP A 1 98 ? 15.535 -5.184 -24.533 1.00 54.12 98 ASP A CA 1
ATOM 651 C C . ASP A 1 98 ? 14.520 -5.327 -23.387 1.00 54.12 98 ASP A C 1
ATOM 653 O O . ASP A 1 98 ? 13.553 -4.562 -23.290 1.00 54.12 98 ASP A O 1
ATOM 657 N N . ASP A 1 99 ? 14.750 -6.315 -22.517 1.00 60.38 99 ASP A N 1
ATOM 658 C CA . ASP A 1 99 ? 14.048 -6.451 -21.237 1.00 60.38 99 ASP A CA 1
ATOM 659 C C . ASP A 1 99 ? 14.344 -5.218 -20.377 1.00 60.38 99 ASP A C 1
ATOM 661 O O . ASP A 1 99 ? 15.482 -4.983 -19.961 1.00 60.38 99 ASP A O 1
ATOM 665 N N . ARG A 1 100 ? 13.321 -4.412 -20.082 1.00 68.00 100 ARG A N 1
ATOM 666 C CA . ARG A 1 100 ? 13.484 -3.202 -19.266 1.00 68.00 100 ARG A CA 1
ATOM 667 C C . ARG A 1 100 ? 12.977 -3.437 -17.854 1.00 68.00 100 ARG A C 1
ATOM 669 O O . ARG A 1 100 ? 11.811 -3.759 -17.637 1.00 68.00 100 ARG A O 1
ATOM 676 N N . THR A 1 101 ? 13.869 -3.241 -16.883 1.00 71.56 101 THR A N 1
ATOM 677 C CA . THR A 1 101 ? 13.536 -3.297 -15.456 1.00 71.56 101 THR A CA 1
ATOM 678 C C . THR A 1 101 ? 13.598 -1.900 -14.856 1.00 71.56 101 THR A C 1
ATOM 680 O O . THR A 1 101 ? 14.667 -1.302 -14.740 1.00 71.56 101 THR A O 1
ATOM 683 N N . ASN A 1 102 ? 12.441 -1.392 -14.435 1.00 75.62 102 ASN A N 1
ATOM 684 C CA . ASN A 1 102 ? 12.319 -0.086 -13.800 1.00 75.62 102 ASN A CA 1
ATOM 685 C C . ASN A 1 102 ? 12.050 -0.251 -12.303 1.00 75.62 102 ASN A C 1
ATOM 687 O O . ASN A 1 102 ? 11.147 -0.988 -11.903 1.00 75.62 102 ASN A O 1
ATOM 691 N N . VAL A 1 103 ? 12.810 0.461 -11.467 1.00 78.00 103 VAL A N 1
ATOM 692 C CA . VAL A 1 103 ? 12.580 0.549 -10.021 1.00 78.00 103 VAL A CA 1
ATOM 693 C C . VAL A 1 103 ? 11.888 1.867 -9.703 1.00 78.00 103 VAL A C 1
ATOM 695 O O . VAL A 1 103 ? 12.373 2.949 -10.022 1.00 78.00 103 VAL A O 1
ATOM 698 N N . HIS A 1 104 ? 10.753 1.779 -9.028 1.00 79.69 104 HIS A N 1
ATOM 699 C CA . HIS A 1 104 ? 9.935 2.907 -8.618 1.00 79.69 104 HIS A CA 1
ATOM 700 C C . HIS A 1 104 ? 10.077 3.087 -7.114 1.00 79.69 104 HIS A C 1
ATOM 702 O O . HIS A 1 104 ? 9.898 2.132 -6.368 1.00 79.69 104 HIS A O 1
ATOM 708 N N . ILE A 1 105 ? 10.365 4.299 -6.656 1.00 83.50 105 ILE A N 1
ATOM 709 C CA . ILE A 1 105 ? 10.335 4.672 -5.240 1.00 83.50 105 ILE A CA 1
ATOM 710 C C . ILE A 1 105 ? 9.257 5.734 -5.081 1.00 83.50 105 ILE A C 1
ATOM 712 O O . ILE A 1 105 ? 9.271 6.734 -5.793 1.00 83.50 105 ILE A O 1
ATOM 716 N N . GLU A 1 106 ? 8.332 5.543 -4.149 1.00 84.50 106 GLU A N 1
ATOM 717 C CA . GLU A 1 106 ? 7.202 6.450 -3.943 1.00 84.50 106 GLU A CA 1
ATOM 718 C C . GLU A 1 106 ? 7.155 7.001 -2.517 1.00 84.50 106 GLU A C 1
ATOM 720 O O . GLU A 1 106 ? 7.467 6.310 -1.547 1.00 84.50 106 GLU A O 1
ATOM 725 N N . LEU A 1 107 ? 6.722 8.255 -2.400 1.00 88.69 107 LEU A N 1
ATOM 726 C CA . LEU A 1 107 ? 6.275 8.878 -1.159 1.00 88.69 107 LEU A CA 1
ATOM 727 C C . LEU A 1 107 ? 4.794 9.200 -1.309 1.00 88.69 107 LEU A C 1
ATOM 729 O O . LEU A 1 107 ? 4.403 9.847 -2.279 1.00 88.69 107 LEU A O 1
ATOM 733 N N . MET A 1 108 ? 3.970 8.771 -0.357 1.00 89.69 108 MET A N 1
ATOM 734 C CA . MET A 1 108 ? 2.518 8.822 -0.496 1.00 89.69 108 MET A CA 1
ATOM 735 C C . MET A 1 108 ? 1.770 9.094 0.812 1.00 89.69 108 MET A C 1
ATOM 737 O O . MET A 1 108 ? 2.222 8.764 1.909 1.00 89.69 108 MET A O 1
ATOM 741 N N . GLY A 1 109 ? 0.577 9.668 0.674 1.00 93.00 109 GLY A N 1
ATOM 742 C CA . GLY A 1 109 ? -0.489 9.655 1.668 1.00 93.00 109 GLY A CA 1
ATOM 743 C C . GLY A 1 109 ? -1.539 8.602 1.314 1.00 93.00 109 GLY A C 1
ATOM 744 O O . GLY A 1 109 ? -1.828 8.370 0.140 1.00 93.00 109 GLY A O 1
ATOM 745 N N . GLN A 1 110 ? -2.120 7.967 2.330 1.00 93.88 110 GLN A N 1
ATOM 746 C CA . GLN A 1 110 ? -3.202 6.999 2.183 1.00 93.88 110 GLN A CA 1
ATOM 747 C C . GLN A 1 110 ? -4.412 7.420 3.003 1.00 93.88 110 GLN A C 1
ATOM 749 O O . GLN A 1 110 ? -4.298 7.692 4.196 1.00 93.88 110 GLN A O 1
ATOM 754 N N . LEU A 1 111 ? -5.574 7.396 2.366 1.00 94.94 111 LEU A N 1
ATOM 755 C CA . LEU A 1 111 ? -6.878 7.477 3.002 1.00 94.94 111 LEU A CA 1
ATOM 756 C C . LEU A 1 111 ? -7.529 6.102 2.926 1.00 94.94 111 LEU A C 1
ATOM 758 O O . LEU A 1 111 ? -7.475 5.444 1.885 1.00 94.94 111 LEU A O 1
ATOM 762 N N . ARG A 1 112 ? -8.169 5.669 4.007 1.00 93.94 112 ARG A N 1
ATOM 763 C CA . ARG A 1 112 ? -8.964 4.443 4.015 1.00 93.94 112 ARG A CA 1
ATOM 764 C C . ARG A 1 112 ? -10.292 4.690 4.705 1.00 93.94 112 ARG A C 1
ATOM 766 O O . ARG A 1 112 ? -10.317 5.290 5.771 1.00 93.94 112 ARG A O 1
ATOM 773 N N . ALA A 1 113 ? -11.369 4.208 4.101 1.00 94.56 113 ALA A N 1
ATOM 774 C CA . ALA A 1 113 ? -12.714 4.225 4.653 1.00 94.56 113 ALA A CA 1
ATOM 775 C C . ALA A 1 113 ? -13.198 2.788 4.857 1.00 94.56 113 ALA A C 1
ATOM 777 O O . ALA A 1 113 ? -13.145 1.967 3.939 1.00 94.56 113 ALA A O 1
ATOM 778 N N . PHE A 1 114 ? -13.675 2.484 6.057 1.00 93.44 114 PHE A N 1
ATOM 779 C CA . PHE A 1 114 ? -14.237 1.191 6.411 1.00 93.44 114 PHE A CA 1
ATOM 780 C C . PHE A 1 114 ? -15.730 1.183 6.105 1.00 93.44 114 PHE A C 1
ATOM 782 O O . PHE A 1 114 ? -16.501 1.950 6.675 1.00 93.44 114 PHE A O 1
ATOM 789 N N . LEU A 1 115 ? -16.136 0.308 5.188 1.00 91.38 115 LEU A N 1
ATOM 790 C CA . LEU A 1 115 ? -17.550 0.054 4.906 1.00 91.38 115 LEU A CA 1
ATOM 791 C C . LEU A 1 115 ? -18.155 -0.853 5.982 1.00 91.38 115 LEU A C 1
ATOM 793 O O . LEU A 1 115 ? -19.324 -0.734 6.331 1.00 91.38 115 LEU A O 1
ATOM 797 N N . THR A 1 116 ? -17.342 -1.782 6.486 1.00 89.50 116 THR A N 1
ATOM 798 C CA . THR A 1 116 ? -17.646 -2.683 7.601 1.00 89.50 116 THR A CA 1
ATOM 799 C C . THR A 1 116 ? -16.358 -2.960 8.378 1.00 89.50 116 THR A C 1
ATOM 801 O O . THR A 1 116 ? -15.278 -2.534 7.969 1.00 89.50 116 THR A O 1
ATOM 804 N N . ARG A 1 117 ? -16.437 -3.757 9.450 1.00 84.69 117 ARG A N 1
ATOM 805 C CA . ARG A 1 117 ? -15.252 -4.201 10.208 1.00 84.69 117 ARG A CA 1
ATOM 806 C C . ARG A 1 117 ? -14.237 -4.989 9.371 1.00 84.69 117 ARG A C 1
ATOM 808 O O . ARG A 1 117 ? -13.062 -5.009 9.715 1.00 84.69 117 ARG A O 1
ATOM 815 N N . ASN A 1 118 ? -14.680 -5.620 8.282 1.00 90.88 118 ASN A N 1
ATOM 816 C CA . ASN A 1 118 ? -13.832 -6.428 7.404 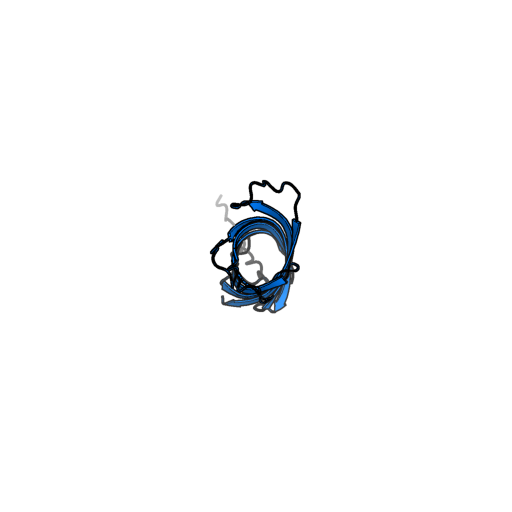1.00 90.88 118 ASN A CA 1
ATOM 817 C C . ASN A 1 118 ? -13.508 -5.755 6.080 1.00 90.88 118 ASN A C 1
ATOM 819 O O . ASN A 1 118 ? -12.567 -6.174 5.424 1.00 90.88 118 ASN A O 1
ATOM 823 N N . VAL A 1 119 ? -14.300 -4.782 5.634 1.00 92.31 119 VAL A N 1
ATOM 824 C CA . VAL A 1 119 ? -14.208 -4.266 4.264 1.00 92.31 119 VAL A CA 1
ATOM 825 C C . VAL A 1 119 ? -13.789 -2.815 4.289 1.00 92.31 119 VAL A C 1
ATOM 827 O O . VAL A 1 119 ? -14.464 -1.984 4.899 1.00 92.31 119 VAL A O 1
ATOM 830 N N . ALA A 1 120 ? -12.718 -2.508 3.565 1.00 94.38 120 ALA A N 1
ATOM 831 C CA . ALA A 1 120 ? -12.215 -1.155 3.443 1.00 94.38 120 ALA A CA 1
ATOM 832 C C . ALA A 1 120 ? -11.958 -0.762 1.989 1.00 94.38 120 ALA A C 1
ATOM 834 O O . ALA A 1 120 ? -11.424 -1.545 1.201 1.00 94.38 120 ALA A O 1
ATOM 835 N N . LEU A 1 121 ? -12.288 0.486 1.673 1.00 95.44 121 LEU A N 1
ATOM 836 C CA . LEU A 1 121 ? -11.863 1.172 0.461 1.00 95.44 121 LEU A CA 1
ATOM 837 C C . LEU A 1 121 ? -10.673 2.060 0.792 1.00 95.44 121 LEU A C 1
ATOM 839 O O . LEU A 1 121 ? -10.679 2.746 1.811 1.00 95.44 121 LEU A O 1
ATOM 843 N N . SER A 1 122 ? -9.663 2.073 -0.063 1.00 93.00 122 SER A N 1
ATOM 844 C CA . SER A 1 122 ? -8.474 2.898 0.104 1.00 93.00 122 SER A CA 1
ATOM 845 C C . SER A 1 122 ? -8.225 3.757 -1.120 1.00 93.00 122 SER A C 1
ATOM 847 O O . SER A 1 122 ? -8.425 3.308 -2.243 1.00 93.00 122 SER A O 1
ATOM 849 N N . ALA A 1 123 ? -7.725 4.962 -0.889 1.00 93.50 123 ALA A N 1
ATOM 850 C CA . ALA A 1 123 ? -7.160 5.824 -1.907 1.00 93.50 123 ALA A CA 1
ATOM 851 C C . ALA A 1 123 ? -5.740 6.214 -1.490 1.00 93.50 123 ALA A C 1
ATOM 853 O O . ALA A 1 123 ? -5.509 6.580 -0.336 1.00 93.50 123 ALA A O 1
ATOM 854 N N . SER A 1 124 ? -4.792 6.136 -2.413 1.00 90.88 124 SER A N 1
ATOM 855 C CA . SER A 1 124 ? -3.428 6.621 -2.226 1.00 90.88 124 SER A CA 1
ATOM 856 C C . SER A 1 124 ? -3.128 7.744 -3.212 1.00 90.88 124 SER A C 1
ATOM 858 O O . SER A 1 124 ? -3.677 7.784 -4.313 1.00 90.88 124 SER A O 1
ATOM 860 N N . PHE A 1 125 ? -2.273 8.672 -2.801 1.00 88.75 125 PHE A N 1
ATOM 861 C CA . PHE A 1 125 ? -1.767 9.749 -3.643 1.00 88.75 125 PHE A CA 1
ATOM 862 C C . PHE A 1 125 ? -0.350 10.096 -3.206 1.00 88.75 125 PHE A C 1
ATOM 864 O O . PHE A 1 125 ? -0.033 10.060 -2.018 1.00 88.75 125 PHE A O 1
ATOM 871 N N . GLY A 1 126 ? 0.513 10.444 -4.145 1.00 86.62 126 GLY A N 1
ATOM 872 C CA . GLY A 1 126 ? 1.920 10.621 -3.851 1.00 86.62 126 GLY A CA 1
ATOM 873 C C . GLY A 1 126 ? 2.737 11.036 -5.055 1.00 86.62 126 GLY A C 1
ATOM 874 O O . GLY A 1 126 ? 2.212 11.279 -6.137 1.00 86.62 126 GLY A O 1
ATOM 875 N N . ALA A 1 127 ? 4.040 11.110 -4.841 1.00 84.31 127 ALA A N 1
ATOM 876 C CA . ALA A 1 127 ? 5.018 11.359 -5.881 1.00 84.31 127 ALA A CA 1
ATOM 877 C C . ALA A 1 127 ? 5.976 10.171 -5.959 1.00 84.31 127 ALA A C 1
ATOM 879 O O . ALA A 1 127 ? 6.422 9.674 -4.921 1.00 84.31 127 ALA A O 1
ATOM 880 N N . SER A 1 128 ? 6.324 9.744 -7.171 1.00 78.31 128 SER A N 1
ATOM 881 C CA . SER A 1 128 ? 7.353 8.726 -7.385 1.00 78.31 128 SER A CA 1
ATOM 882 C C . SER A 1 128 ? 8.582 9.272 -8.101 1.00 78.31 128 SER A C 1
ATOM 884 O O . SER A 1 128 ? 8.489 10.146 -8.967 1.00 78.31 128 SER A O 1
ATOM 886 N N . ALA A 1 129 ? 9.729 8.693 -7.767 1.00 76.38 129 ALA A N 1
ATOM 887 C CA . ALA A 1 129 ? 10.950 8.738 -8.552 1.00 76.38 129 ALA A CA 1
ATOM 888 C C . ALA A 1 129 ? 11.174 7.358 -9.184 1.00 76.38 129 ALA A C 1
ATOM 890 O O . ALA A 1 129 ? 10.860 6.336 -8.574 1.00 76.38 129 ALA A O 1
ATOM 891 N N . ILE A 1 130 ? 11.706 7.334 -10.402 1.00 72.75 130 ILE A N 1
ATOM 892 C CA . ILE A 1 130 ? 12.018 6.103 -11.132 1.00 72.75 130 ILE A CA 1
ATOM 893 C C . ILE A 1 130 ? 13.532 6.059 -11.327 1.00 72.75 130 ILE A C 1
ATOM 895 O O . ILE A 1 130 ? 14.139 7.078 -11.661 1.00 72.75 130 ILE A O 1
ATOM 899 N N . ALA A 1 131 ? 14.125 4.898 -11.080 1.00 69.44 131 ALA A N 1
ATOM 900 C CA . ALA A 1 131 ? 15.521 4.589 -11.340 1.00 69.44 131 ALA A CA 1
ATOM 901 C C . ALA A 1 131 ? 15.590 3.258 -12.106 1.00 69.44 131 ALA A C 1
ATOM 903 O O . ALA A 1 131 ? 14.971 2.279 -11.697 1.00 69.44 131 ALA A O 1
ATOM 904 N N . GLY A 1 132 ? 16.321 3.215 -13.215 1.00 66.44 132 GLY A N 1
ATOM 905 C CA . GLY A 1 132 ? 16.457 2.032 -14.069 1.00 66.44 132 GLY A CA 1
ATOM 906 C C . GLY A 1 132 ? 17.539 2.244 -15.126 1.00 66.44 132 GLY A C 1
ATOM 907 O O . GLY A 1 132 ? 18.244 3.251 -15.078 1.00 66.44 132 GLY A O 1
ATOM 908 N N . ASP A 1 133 ? 17.640 1.328 -16.089 1.00 60.12 133 ASP A N 1
ATOM 909 C CA . ASP A 1 133 ? 18.685 1.323 -17.134 1.00 60.12 133 ASP A CA 1
ATOM 910 C C . ASP A 1 133 ? 18.552 2.454 -18.173 1.00 60.12 133 ASP A C 1
ATOM 912 O O . ASP A 1 133 ? 19.378 2.597 -19.073 1.00 60.12 133 ASP A O 1
ATOM 916 N N . ASN A 1 134 ? 17.535 3.305 -18.037 1.00 45.69 134 ASN A N 1
ATOM 917 C CA . ASN A 1 134 ? 17.521 4.610 -18.676 1.00 45.69 134 ASN A CA 1
ATOM 918 C C . ASN A 1 134 ? 18.272 5.581 -17.754 1.00 45.69 134 ASN A C 1
ATOM 920 O O . ASN A 1 134 ? 17.756 5.924 -16.690 1.00 45.69 134 ASN A O 1
ATOM 924 N N . ASP A 1 135 ? 19.482 5.993 -18.147 1.00 38.66 135 ASP A N 1
ATOM 925 C CA . ASP A 1 135 ? 20.325 6.976 -17.452 1.00 38.66 135 ASP A CA 1
ATOM 926 C C . ASP A 1 135 ? 19.528 8.255 -17.129 1.00 38.66 135 ASP A C 1
ATOM 928 O O . ASP A 1 135 ? 19.468 9.215 -17.900 1.00 38.66 135 ASP A O 1
ATOM 932 N N . GLY A 1 136 ? 18.865 8.268 -15.976 1.00 39.41 136 GLY A N 1
ATOM 933 C CA . GLY A 1 136 ? 17.887 9.295 -15.665 1.00 39.41 136 GLY A CA 1
ATOM 934 C C . GLY A 1 136 ? 17.375 9.173 -14.245 1.00 39.41 136 GLY A C 1
ATOM 935 O O . GLY A 1 136 ? 16.364 8.531 -13.981 1.00 39.41 136 GLY A O 1
ATOM 936 N N . PHE A 1 137 ? 18.025 9.876 -13.318 1.00 37.88 137 PHE A N 1
ATOM 937 C CA . PHE A 1 137 ? 17.374 10.249 -12.068 1.00 37.88 137 PHE A CA 1
ATOM 938 C C . PHE A 1 137 ? 16.260 11.246 -12.398 1.00 37.88 137 PHE A C 1
ATOM 940 O O . PHE A 1 137 ? 16.502 12.448 -12.523 1.00 37.88 137 PHE A O 1
ATOM 947 N N . ALA A 1 138 ? 15.029 10.762 -12.545 1.00 37.50 138 ALA A N 1
ATOM 948 C CA . ALA A 1 138 ? 13.866 11.625 -12.685 1.00 37.50 138 ALA A CA 1
ATOM 949 C C . ALA A 1 138 ? 13.515 12.251 -11.321 1.00 37.50 138 ALA A C 1
ATOM 951 O O . ALA A 1 138 ? 12.589 11.825 -10.630 1.00 37.50 138 ALA A O 1
ATOM 952 N N . PHE A 1 139 ? 14.248 13.296 -10.919 1.00 37.06 139 PHE A N 1
ATOM 953 C CA . PHE A 1 139 ? 13.784 14.234 -9.893 1.00 37.06 139 PHE A CA 1
ATOM 954 C C . PHE A 1 139 ? 12.729 15.150 -10.520 1.00 37.06 139 PHE A C 1
ATOM 956 O O . PHE A 1 139 ? 13.016 16.241 -11.003 1.00 37.06 139 PHE A O 1
ATOM 963 N N . GLY A 1 140 ? 11.496 14.649 -10.559 1.00 35.47 140 GLY A N 1
ATOM 964 C CA . GLY A 1 140 ? 10.350 15.354 -11.136 1.00 35.47 140 GLY A CA 1
ATOM 965 C C . GLY A 1 140 ? 8.995 14.941 -10.566 1.00 35.47 140 GLY A C 1
ATOM 966 O O . GLY A 1 140 ? 8.018 15.623 -10.845 1.00 35.47 140 GLY A O 1
ATOM 967 N N . GLY A 1 141 ? 8.942 13.883 -9.744 1.00 51.22 141 GLY A N 1
ATOM 968 C CA . GLY A 1 141 ? 7.753 13.468 -9.003 1.00 51.22 141 GLY A CA 1
ATOM 969 C C . GLY A 1 141 ? 6.563 13.197 -9.915 1.00 51.22 141 GLY A C 1
ATOM 970 O O . GLY A 1 141 ? 5.679 14.041 -10.036 1.00 51.22 141 GLY A O 1
ATOM 971 N N . GLN A 1 142 ? 6.506 12.020 -10.541 1.00 61.47 142 GLN A N 1
ATOM 972 C CA . GLN A 1 142 ? 5.262 11.616 -11.193 1.00 61.47 142 GLN A CA 1
ATOM 973 C C . GLN A 1 142 ? 4.188 11.522 -10.112 1.00 61.47 142 GLN A C 1
ATOM 975 O O . GLN A 1 142 ? 4.402 10.864 -9.093 1.00 61.47 142 GLN A O 1
ATOM 980 N N . LEU A 1 143 ? 3.060 12.211 -10.306 1.00 61.91 143 LEU A N 1
ATOM 981 C CA . LEU A 1 143 ? 1.919 12.044 -9.419 1.00 61.91 143 LEU A CA 1
ATOM 982 C C . LEU A 1 143 ? 1.423 10.608 -9.595 1.00 61.91 143 LEU A C 1
ATOM 984 O O . LEU A 1 143 ? 0.960 10.230 -10.671 1.00 61.91 143 LEU A O 1
ATOM 988 N N . VAL A 1 144 ? 1.545 9.818 -8.539 1.00 75.56 144 VAL A N 1
ATOM 989 C CA . VAL A 1 144 ? 1.043 8.450 -8.485 1.00 75.56 144 VAL A CA 1
ATOM 990 C C . VAL A 1 144 ? -0.110 8.425 -7.507 1.00 75.56 144 VAL A C 1
ATOM 992 O O . VAL A 1 144 ? -0.120 9.128 -6.498 1.00 75.56 144 VAL A O 1
ATOM 995 N N . GLY A 1 145 ? -1.099 7.604 -7.797 1.00 82.31 145 GLY A N 1
ATOM 996 C CA . GLY A 1 145 ? -2.099 7.258 -6.814 1.00 82.31 145 GLY A CA 1
ATOM 997 C C . GLY A 1 145 ? -2.830 6.005 -7.232 1.00 82.31 145 GLY A C 1
ATOM 998 O O . GLY A 1 145 ? -2.677 5.514 -8.353 1.00 82.31 145 GLY A O 1
ATOM 999 N N . SER A 1 146 ? -3.612 5.478 -6.311 1.00 85.81 146 SER A N 1
ATOM 1000 C CA . SER A 1 146 ? -4.344 4.246 -6.529 1.00 85.81 146 SER A CA 1
ATOM 1001 C C . SER A 1 146 ? -5.632 4.213 -5.736 1.00 85.81 146 SER A C 1
ATOM 1003 O O . SER A 1 146 ? -5.790 4.916 -4.738 1.00 85.81 146 SER A O 1
ATOM 1005 N N . LEU A 1 147 ? -6.557 3.382 -6.193 1.00 91.88 147 LEU A N 1
ATOM 1006 C CA . LEU A 1 147 ? -7.780 3.034 -5.495 1.00 91.88 147 LEU A CA 1
ATOM 1007 C C . LEU A 1 147 ? -7.751 1.541 -5.207 1.00 91.88 147 LEU A C 1
ATOM 1009 O O . LEU A 1 147 ? -7.387 0.753 -6.071 1.00 91.88 147 LEU A O 1
ATOM 1013 N N . GLY A 1 148 ? -8.144 1.143 -4.006 1.00 91.81 148 GLY A N 1
ATOM 1014 C CA . GLY A 1 148 ? -8.139 -0.257 -3.608 1.00 91.81 148 GLY A CA 1
ATOM 1015 C C . GLY A 1 148 ? -9.363 -0.635 -2.799 1.00 91.81 148 GLY A C 1
ATOM 1016 O O . GLY A 1 148 ? -9.966 0.201 -2.126 1.00 91.81 148 GLY A O 1
ATOM 1017 N N . ALA A 1 149 ? -9.708 -1.914 -2.849 1.00 95.31 149 ALA A N 1
ATOM 1018 C CA . ALA A 1 149 ? -10.744 -2.516 -2.025 1.00 95.31 149 ALA A CA 1
ATOM 1019 C C . ALA A 1 149 ? -10.189 -3.790 -1.394 1.00 95.31 149 ALA A C 1
ATOM 1021 O O . ALA A 1 149 ? -9.636 -4.633 -2.096 1.00 95.31 149 ALA A O 1
ATOM 1022 N N . HIS A 1 150 ? -10.336 -3.924 -0.077 1.00 95.38 150 HIS A N 1
ATOM 1023 C CA . HIS A 1 150 ? -9.733 -5.011 0.690 1.00 95.38 150 HIS A CA 1
ATOM 1024 C C . HIS A 1 150 ? -10.740 -5.632 1.655 1.00 95.38 150 HIS A C 1
ATOM 1026 O O . HIS A 1 150 ? -11.497 -4.915 2.315 1.00 95.38 150 HIS A O 1
ATOM 1032 N N . TYR A 1 151 ? -10.694 -6.959 1.765 1.00 94.56 151 TYR A N 1
ATOM 1033 C CA . TYR A 1 151 ? -11.362 -7.736 2.803 1.00 94.56 151 TYR A CA 1
ATOM 1034 C C . TYR A 1 151 ? -10.326 -8.249 3.807 1.00 94.56 151 TYR A C 1
ATOM 1036 O O . TYR A 1 151 ? -9.349 -8.873 3.400 1.00 94.56 151 TYR A O 1
ATOM 1044 N N . PHE A 1 152 ? -10.542 -8.014 5.098 1.00 93.56 152 PHE A N 1
ATOM 1045 C CA . PHE A 1 152 ? -9.628 -8.358 6.183 1.00 93.56 152 PHE A CA 1
ATOM 1046 C C . PHE A 1 152 ? -10.062 -9.600 6.957 1.00 93.56 152 PHE A C 1
ATOM 1048 O O . PHE A 1 152 ? -11.235 -9.764 7.301 1.00 93.56 152 PHE A O 1
ATOM 1055 N N . PHE A 1 153 ? -9.075 -10.429 7.275 1.00 90.06 153 PHE A N 1
ATOM 1056 C CA . PHE A 1 153 ? -9.145 -11.575 8.167 1.00 90.06 153 PHE A CA 1
ATOM 1057 C C . PHE A 1 153 ? -8.405 -11.224 9.465 1.00 90.06 153 PHE A C 1
ATOM 1059 O O . PHE A 1 153 ? -7.250 -10.784 9.417 1.00 90.06 153 PHE A O 1
ATOM 1066 N N . TRP A 1 154 ? -9.088 -11.406 10.596 1.00 67.50 154 TRP A N 1
ATOM 1067 C CA . TRP A 1 154 ? -8.553 -11.227 11.948 1.00 67.50 154 TRP A CA 1
ATOM 1068 C C . TRP A 1 154 ? -8.174 -12.567 12.578 1.00 67.50 154 TRP A C 1
ATOM 1070 O O . TRP A 1 154 ? -8.846 -13.581 12.267 1.00 67.50 154 TRP A O 1
#

Foldseek 3Di:
DDDDDPPDPPPPPPQLAFAAKKKWKKAKPVAWIFIKIWHHPPQKIKMWTWTFHDPPWTKIKIKIWIWGWPDDDNFKTKTWTKIKMWMWTAPPDDPDRPTWIKIKIWTKMKMWGHPGSFKIKMKIWTFIFIDTPPPDRPPPTDIIMMIMMIGHDD

pLDDT: mean 75.24, std 19.19, range [35.47, 95.81]

Sequence (154 aa):
MCAAALLAPAAAAADEGATGIGVGAEAMLTGPTGASVVYDAARFRVSGVLGFVDDGVDAVGIGARFVWVMHRGDAADFGVGGGIGVVNEDAGGGMADDDRTNVHIELMGQLRAFLTRNVALSASFGASAIAGDNDGFAFGGQLVGSLGAHYFFW

Secondary structure (DSSP, 8-state):
----------------S--EEEEEEEEETTS-EEEEEEEE-SSEEEEEEEEEEESSSEEEEEEEEEEEEEEE-SSEEEEEEEEEEEEEEE--SSS----EEEE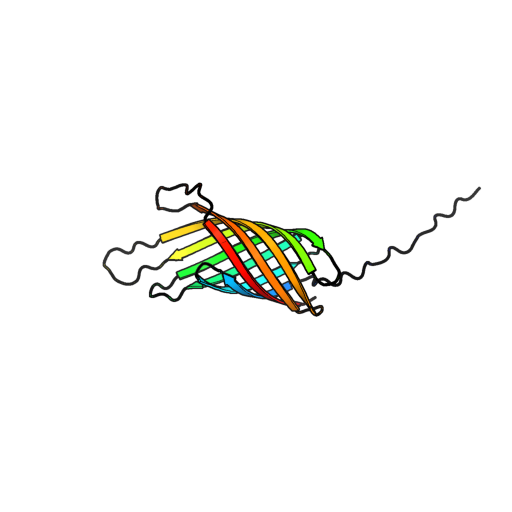EEEEEEEEEEESSSSEEEEEEEEEEEEEESSS---TT-EEEEEEEEEEEE-

Radius of gyration: 19.98 Å; Cα contacts (8 Å, |Δi|>4): 395; chains: 1; bounding box: 38×27×88 Å

Mean predicted aligned error: 11.47 Å

Nearest PDB structures (foldseek):
  2f1c-assembly1_X  TM=5.623E-01  e=3.843E-03  Escherichia coli K-12
  2wvp-assembly1_A  TM=5.565E-01  e=3.654E-03  Escherichia coli K-12
  7q5c-assembly1_XXX  TM=5.646E-01  e=1.740E-02  Escherichia coli K-12
  2iwv-assembly2_B  TM=5.773E-01  e=4.761E-02  Escherichia coli K-12
  2qom-assembly1_A  TM=3.409E-01  e=2.049E-01  Escherichia coli O157:H7

Solvent-accessible surface area (backbone atoms only — not comparable to full-atom values): 7999 Å² total; per-residue (Å²): 136,85,84,81,82,80,79,72,80,78,75,76,70,82,70,53,54,60,45,38,44,25,44,36,40,35,38,36,76,88,63,37,34,31,47,28,41,34,40,30,69,78,51,40,35,41,34,42,38,43,29,43,38,89,79,92,38,67,27,50,29,45,34,42,36,45,32,41,48,77,45,77,54,72,47,37,37,35,25,43,38,34,33,44,31,41,37,40,42,44,69,81,84,60,107,65,89,65,75,44,58,40,36,37,41,35,44,34,41,36,42,35,40,44,82,48,70,39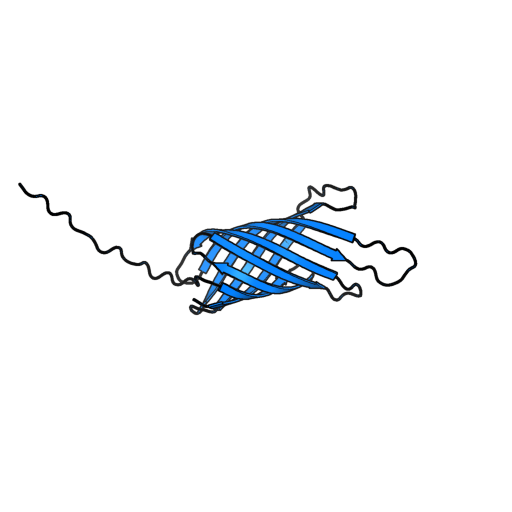,33,34,41,35,42,38,41,33,36,30,35,46,48,47,91,59,94,49,83,46,89,73,49,51,82,42,35,34,42,32,43,32,46,44,47,117